Protein AF-A0AAF0SAT8-F1 (afdb_monomer)

Radius of gyration: 15.1 Å; Cα contacts (8 Å, |Δi|>4): 214; chains: 1; bounding box: 36×35×42 Å

Solvent-accessible surface area (backbone atoms only — not comparable to full-atom values): 8072 Å² total; per-residue (Å²): 131,84,84,88,64,89,71,68,90,39,72,68,59,37,51,54,50,30,53,56,30,51,75,71,68,40,62,64,25,33,45,45,47,18,52,48,25,47,75,68,67,39,28,74,62,11,23,57,37,8,50,50,18,34,77,74,68,41,62,28,62,21,24,36,50,22,12,45,19,27,43,73,73,65,41,46,71,60,15,49,56,24,36,52,51,15,52,50,31,18,66,75,68,69,50,65,92,55,52,23,56,41,25,42,43,51,13,53,45,26,48,76,72,68,34,64,67,57,18,48,56,23,31,51,51,13,35,72,60,36,58,79,89,51,28,63,62,37,50,52,28,50,52,25,51,75,71,73,46,82,44,68,91,68,89,128

Sequence (156 aa):
MAETSIGLRSVKDAEECLGKLAGIGSRHALEVRSQILVLQKRYEEAATIAERAMEEVGGPLPAEIAAEAHASIGNLEKARELCDIAANETLRTLDGAWIDRIFCTRARIAFAEKDTAATMDNLEKAWQSAPEGRRPAYRHMIDAVSEGTDPGFQAL

pLDDT: mean 90.53, std 13.77, range [31.06, 98.62]

Structure (mmCIF, N/CA/C/O backbone):
data_AF-A0AAF0SAT8-F1
#
_entry.id   AF-A0AAF0SAT8-F1
#
loop_
_atom_site.group_PDB
_atom_site.id
_atom_site.type_symbol
_atom_site.label_atom_id
_atom_site.label_alt_id
_atom_site.label_comp_id
_atom_site.label_asym_id
_atom_site.label_entity_id
_atom_site.label_seq_id
_atom_site.pdbx_PDB_ins_code
_atom_site.Cartn_x
_atom_site.Cartn_y
_atom_site.Cartn_z
_atom_site.occupancy
_atom_site.B_iso_or_equiv
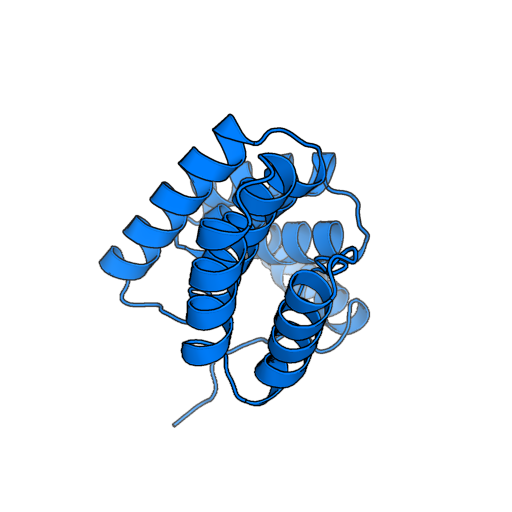_atom_site.auth_seq_id
_atom_site.auth_comp_id
_atom_site.auth_asym_id
_atom_site.auth_atom_id
_atom_site.pdbx_PDB_model_num
ATOM 1 N N . MET A 1 1 ? -13.132 -22.681 8.378 1.00 31.06 1 MET A N 1
ATOM 2 C CA . MET A 1 1 ? -12.552 -21.701 9.320 1.00 31.06 1 MET A CA 1
ATOM 3 C C . MET A 1 1 ? -12.745 -20.332 8.707 1.00 31.06 1 MET A C 1
ATOM 5 O O . MET A 1 1 ? -12.633 -20.230 7.495 1.00 31.06 1 MET A O 1
ATOM 9 N N . ALA A 1 2 ? -13.179 -19.365 9.510 1.00 31.58 2 ALA A N 1
ATOM 10 C CA . ALA A 1 2 ? -13.722 -18.092 9.054 1.00 31.58 2 ALA A CA 1
ATOM 11 C C . ALA A 1 2 ? -12.703 -17.269 8.248 1.00 31.58 2 ALA A C 1
ATOM 13 O O . ALA A 1 2 ? -11.576 -17.071 8.693 1.00 31.58 2 ALA A O 1
ATOM 14 N N . GLU A 1 3 ? -13.128 -16.774 7.085 1.00 36.66 3 GLU A N 1
ATOM 15 C CA . GLU A 1 3 ? -12.466 -15.687 6.365 1.00 36.66 3 GLU A CA 1
ATOM 16 C C . GLU A 1 3 ? -12.637 -14.393 7.174 1.00 36.66 3 GLU A C 1
ATOM 18 O O . GLU A 1 3 ? -13.558 -13.610 6.957 1.00 36.66 3 GLU A O 1
ATOM 23 N N . THR A 1 4 ? -11.761 -14.160 8.149 1.00 37.06 4 THR A N 1
ATOM 24 C CA . THR A 1 4 ? -11.563 -12.838 8.764 1.00 37.06 4 THR A CA 1
ATOM 25 C C . THR A 1 4 ? -10.614 -12.019 7.900 1.00 37.06 4 THR A C 1
ATOM 27 O O . THR A 1 4 ? -9.509 -11.673 8.294 1.00 37.06 4 THR A O 1
ATOM 30 N N . SER A 1 5 ? -11.059 -11.730 6.684 1.00 40.00 5 SER A N 1
ATOM 31 C CA . SER A 1 5 ? -10.491 -10.692 5.838 1.00 40.00 5 SER A CA 1
ATOM 32 C C . SER A 1 5 ? -11.661 -9.803 5.454 1.00 40.00 5 SER A C 1
ATOM 34 O O . SER A 1 5 ? -12.484 -10.167 4.613 1.00 40.00 5 SER A O 1
ATOM 36 N N . ILE A 1 6 ? -11.794 -8.652 6.116 1.00 43.38 6 ILE A N 1
ATOM 37 C CA . ILE A 1 6 ? -12.669 -7.588 5.620 1.00 43.38 6 ILE A CA 1
ATOM 38 C C . ILE A 1 6 ? -11.936 -6.979 4.420 1.00 43.38 6 ILE A C 1
ATOM 40 O O . ILE A 1 6 ? -11.370 -5.895 4.489 1.00 43.38 6 ILE A O 1
ATOM 44 N N . GLY A 1 7 ? -11.897 -7.720 3.312 1.00 44.19 7 GLY A N 1
ATOM 45 C CA . GLY A 1 7 ? -11.626 -7.146 2.006 1.00 44.19 7 GLY A CA 1
ATOM 46 C C . GLY A 1 7 ? -12.820 -6.266 1.667 1.00 44.19 7 GLY A C 1
ATOM 47 O O . GLY A 1 7 ? -13.892 -6.778 1.340 1.00 44.19 7 GLY A O 1
ATOM 48 N N . LEU A 1 8 ? -12.677 -4.954 1.838 1.00 53.16 8 LEU A N 1
ATOM 49 C CA . LEU A 1 8 ? -13.730 -3.984 1.553 1.00 53.16 8 LEU A CA 1
ATOM 50 C C . LEU A 1 8 ? -14.067 -4.043 0.058 1.00 53.16 8 LEU A C 1
ATOM 52 O O . LEU A 1 8 ? -13.277 -3.631 -0.784 1.00 53.16 8 LEU A O 1
ATOM 56 N N . ARG A 1 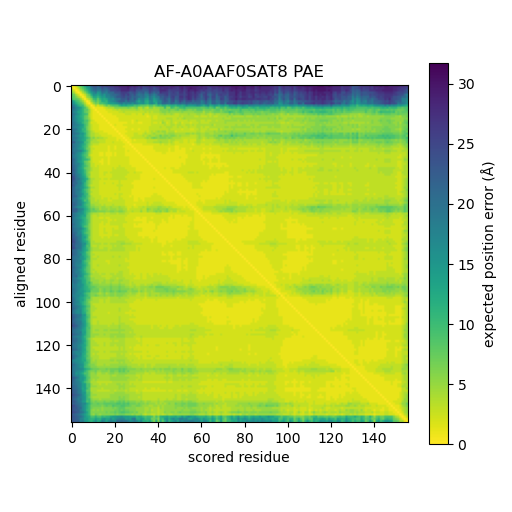9 ? -15.240 -4.597 -0.277 1.00 53.56 9 ARG A N 1
ATOM 57 C CA . ARG A 1 9 ? -15.666 -4.855 -1.667 1.00 53.56 9 ARG A CA 1
ATOM 58 C C . ARG A 1 9 ? -16.131 -3.591 -2.398 1.00 53.56 9 ARG A C 1
ATOM 60 O O . ARG A 1 9 ? -16.293 -3.617 -3.615 1.00 53.56 9 ARG A O 1
ATOM 67 N N . SER A 1 10 ? -16.339 -2.490 -1.674 1.00 68.38 10 SER A N 1
ATOM 68 C CA . SER A 1 10 ? -16.638 -1.170 -2.226 1.00 68.38 10 SER A CA 1
ATOM 69 C C . SER A 1 10 ? -16.323 -0.056 -1.217 1.00 68.38 10 SER A C 1
ATOM 71 O O . SER A 1 10 ? -16.350 -0.277 -0.005 1.00 68.38 10 SER A O 1
ATOM 73 N N . VAL A 1 11 ? -16.086 1.170 -1.706 1.00 74.12 11 VAL A N 1
ATOM 74 C CA . VAL A 1 11 ? -15.936 2.373 -0.854 1.00 74.12 11 VAL A CA 1
ATOM 75 C C . VAL A 1 11 ? -17.167 2.577 0.036 1.00 74.12 11 VAL A C 1
ATOM 77 O O . VAL A 1 11 ? -17.037 2.973 1.188 1.00 74.12 11 VAL A O 1
ATOM 80 N N . LYS A 1 12 ? -18.360 2.234 -0.460 1.00 80.75 12 LYS A N 1
ATOM 81 C CA . LYS A 1 12 ? -19.610 2.343 0.299 1.00 80.75 12 LYS A CA 1
ATOM 82 C C . LYS A 1 12 ? -19.627 1.419 1.522 1.00 80.75 12 LYS A C 1
ATOM 84 O O . LYS A 1 12 ? -20.015 1.849 2.605 1.00 80.75 12 LYS A O 1
ATOM 89 N N . ASP A 1 13 ? -19.179 0.174 1.367 1.00 81.38 13 ASP A N 1
ATOM 90 C CA . ASP A 1 13 ? -19.109 -0.778 2.485 1.00 81.38 13 ASP A CA 1
ATOM 91 C C . ASP A 1 13 ? -18.055 -0.342 3.514 1.00 81.38 13 ASP A C 1
ATOM 93 O O . ASP A 1 13 ? -18.248 -0.486 4.723 1.00 81.38 13 ASP A O 1
ATOM 97 N N . ALA A 1 14 ? -16.955 0.248 3.036 1.00 85.00 14 ALA A N 1
ATOM 98 C CA . ALA A 1 14 ? -15.924 0.840 3.880 1.00 85.00 14 ALA A CA 1
ATOM 99 C C . ALA A 1 14 ? -16.463 2.006 4.710 1.00 85.00 14 ALA A C 1
ATOM 101 O O . ALA A 1 14 ? -16.211 2.079 5.911 1.00 85.00 14 ALA A O 1
ATOM 102 N N . GLU A 1 15 ? -17.242 2.895 4.095 1.00 88.81 15 GLU A N 1
ATOM 103 C CA . GLU A 1 15 ? -17.875 4.024 4.777 1.00 88.81 15 GLU A CA 1
ATOM 104 C C . GLU A 1 15 ? -18.893 3.564 5.829 1.00 88.81 15 GLU A C 1
ATOM 106 O O . GLU A 1 15 ? -18.930 4.117 6.931 1.00 88.81 15 GLU A O 1
ATOM 111 N N . GLU A 1 16 ? -19.674 2.516 5.547 1.00 90.06 16 GLU A N 1
ATOM 112 C CA . GLU A 1 16 ? -20.587 1.936 6.537 1.00 90.06 16 GLU A CA 1
ATOM 113 C C . GLU A 1 16 ? -19.822 1.324 7.722 1.00 90.06 16 GLU A C 1
ATOM 115 O O . GLU A 1 16 ? -20.181 1.545 8.884 1.00 90.06 16 GLU A O 1
ATOM 120 N N . CYS A 1 17 ? -18.744 0.583 7.444 1.00 88.62 17 CYS A N 1
ATOM 121 C CA . CYS A 1 17 ? -17.865 0.023 8.470 1.00 88.62 17 CYS A CA 1
ATOM 122 C C . CYS A 1 17 ? -17.253 1.128 9.343 1.00 88.62 17 CYS A C 1
ATOM 124 O O . CYS A 1 17 ? -17.323 1.065 10.574 1.00 88.62 17 CYS A O 1
ATOM 126 N N . LEU A 1 18 ? -16.734 2.183 8.708 1.00 92.19 18 LEU A N 1
ATOM 127 C CA . LEU A 1 18 ? -16.186 3.353 9.382 1.00 92.19 18 LEU A CA 1
ATOM 128 C C . LEU A 1 18 ? -17.215 3.988 10.324 1.00 92.19 18 LEU A C 1
ATOM 130 O O . LEU A 1 18 ? -16.886 4.275 11.474 1.00 92.19 18 LEU A O 1
ATOM 134 N N . GLY A 1 19 ? -18.460 4.163 9.872 1.00 90.81 19 GLY A N 1
ATOM 135 C CA . GLY A 1 19 ? -19.538 4.720 10.692 1.00 90.81 19 GLY A CA 1
ATOM 136 C C . GLY A 1 19 ? -19.809 3.897 11.955 1.00 90.81 19 GLY A C 1
ATOM 137 O O . GLY A 1 19 ? -19.927 4.456 13.046 1.00 90.81 19 GLY A O 1
ATOM 138 N N . LYS A 1 20 ? -19.839 2.563 11.834 1.00 93.62 20 LYS A N 1
ATOM 139 C CA . LYS A 1 20 ? -20.027 1.653 12.978 1.00 93.62 20 LYS A CA 1
ATOM 140 C C . LYS A 1 20 ? -18.854 1.719 13.957 1.00 93.62 20 LYS A C 1
ATOM 142 O O . LYS A 1 20 ? -19.079 1.830 15.160 1.00 93.62 20 LYS A O 1
A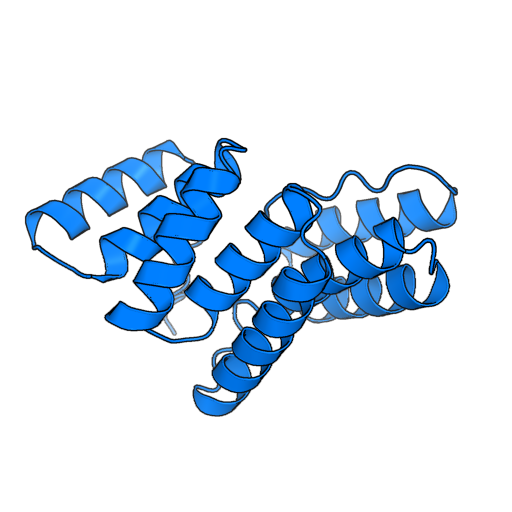TOM 147 N N . LEU A 1 21 ? -17.618 1.687 13.454 1.00 92.31 21 LEU A N 1
ATOM 148 C CA . LEU A 1 21 ? -16.405 1.749 14.278 1.00 92.31 21 LEU A CA 1
ATOM 149 C C . LEU A 1 21 ? -16.273 3.090 15.005 1.00 92.31 21 LEU A C 1
ATOM 151 O O . LEU A 1 21 ? -15.964 3.113 16.197 1.00 92.31 21 LEU A O 1
ATOM 155 N N . ALA A 1 22 ? -16.558 4.195 14.316 1.00 89.69 22 ALA A N 1
ATOM 156 C CA . ALA A 1 22 ? -16.560 5.527 14.908 1.00 89.69 22 ALA A CA 1
ATOM 157 C C . ALA A 1 22 ? -17.651 5.665 15.981 1.00 89.69 22 ALA A C 1
ATOM 159 O O . ALA A 1 22 ? -17.390 6.215 17.049 1.00 89.69 22 ALA A O 1
ATOM 160 N N . GLY A 1 23 ? -18.841 5.102 15.741 1.00 90.69 23 GLY A N 1
ATOM 161 C CA . GLY A 1 23 ? -19.952 5.112 16.696 1.00 90.69 23 GLY A CA 1
ATOM 162 C C . GLY A 1 23 ? -19.643 4.419 18.028 1.00 90.69 23 GLY A C 1
ATOM 163 O O . GLY A 1 23 ? -20.222 4.786 19.047 1.00 90.69 23 GLY A O 1
ATOM 164 N N . ILE A 1 24 ? -18.706 3.465 18.040 1.00 92.81 24 ILE A N 1
ATOM 165 C CA . ILE A 1 24 ? -18.231 2.788 19.260 1.00 92.81 24 ILE A CA 1
ATOM 166 C C . ILE A 1 24 ? -16.869 3.305 19.756 1.00 92.81 24 ILE A C 1
ATOM 168 O O . ILE A 1 24 ? -16.311 2.742 20.694 1.00 92.81 24 ILE A O 1
ATOM 172 N N . GLY A 1 25 ? -16.308 4.346 19.129 1.00 89.19 25 GLY A N 1
ATOM 173 C CA . GLY A 1 25 ? -15.006 4.911 19.497 1.00 89.19 25 GLY A CA 1
ATOM 174 C C . GLY A 1 25 ? -13.810 3.986 19.234 1.00 89.19 25 GLY A C 1
ATOM 175 O O . GLY A 1 25 ? -12.788 4.102 19.909 1.00 89.19 25 GLY A O 1
ATOM 176 N N . SER A 1 26 ? -13.922 3.048 18.288 1.00 92.06 26 SER A N 1
ATOM 177 C CA . SER A 1 26 ? -12.830 2.124 17.964 1.00 92.06 26 SER A CA 1
ATOM 178 C C . SER A 1 26 ? -11.701 2.832 17.219 1.00 92.06 26 SER A C 1
ATOM 180 O O . SER A 1 26 ? -11.933 3.492 16.207 1.00 92.06 26 SER A O 1
ATOM 182 N N . ARG A 1 27 ? -10.457 2.612 17.657 1.00 90.62 27 ARG A N 1
ATOM 183 C CA . ARG A 1 27 ? -9.255 3.143 16.989 1.00 90.62 27 ARG A CA 1
ATOM 184 C C . ARG A 1 27 ? -9.043 2.565 15.584 1.00 90.62 27 ARG A C 1
ATOM 186 O O . ARG A 1 27 ? -8.502 3.254 14.727 1.00 90.62 27 ARG A O 1
ATOM 193 N N . HIS A 1 28 ? -9.585 1.376 15.300 1.00 89.81 28 HIS A N 1
ATOM 194 C CA . HIS A 1 28 ? -9.578 0.774 13.957 1.00 89.81 28 HIS A CA 1
ATOM 195 C C . HIS A 1 28 ? -10.378 1.598 12.929 1.00 89.81 28 HIS A C 1
ATOM 197 O O . HIS A 1 28 ? -10.239 1.400 11.725 1.00 89.81 28 HIS A O 1
ATOM 203 N N . ALA A 1 29 ? -11.191 2.569 13.372 1.00 92.88 29 ALA A N 1
ATOM 204 C CA . ALA A 1 29 ? -11.797 3.552 12.476 1.00 92.88 29 ALA A CA 1
ATOM 205 C C . ALA A 1 29 ? -10.737 4.330 11.672 1.00 92.88 29 ALA A C 1
ATOM 207 O O . ALA A 1 29 ? -10.995 4.697 10.528 1.00 92.88 29 ALA A O 1
ATOM 208 N N . LEU A 1 30 ? -9.544 4.559 12.238 1.00 93.50 30 LEU A N 1
ATOM 209 C CA . LEU A 1 30 ? -8.453 5.241 11.540 1.00 93.50 30 LEU A CA 1
ATOM 210 C C . LEU A 1 30 ? -7.926 4.410 10.363 1.00 93.50 30 LEU A C 1
ATOM 212 O O . LEU A 1 30 ? -7.700 4.968 9.294 1.00 93.50 30 LEU A O 1
ATOM 216 N N . GLU A 1 31 ? -7.817 3.089 10.519 1.00 92.31 31 GLU A N 1
ATOM 217 C CA . GLU A 1 31 ? -7.373 2.183 9.450 1.00 92.31 31 GLU A CA 1
ATOM 218 C C . GLU A 1 31 ? -8.362 2.172 8.284 1.00 92.31 31 GLU A C 1
ATOM 220 O O . GLU A 1 31 ? -7.993 2.372 7.129 1.00 92.31 31 GLU A O 1
ATOM 225 N N . VAL A 1 32 ? -9.654 2.009 8.585 1.00 92.75 32 VAL A N 1
ATOM 226 C CA . VAL A 1 32 ? -10.697 2.023 7.550 1.00 92.75 32 VAL A CA 1
ATOM 227 C C . VAL A 1 32 ? -10.751 3.393 6.871 1.00 92.75 32 VAL A C 1
ATOM 229 O O . VAL A 1 32 ? -10.929 3.489 5.656 1.00 92.75 32 VAL A O 1
ATOM 232 N N . ARG A 1 33 ? -10.547 4.477 7.630 1.00 95.25 33 ARG A N 1
ATOM 233 C CA . ARG A 1 33 ? -10.510 5.830 7.074 1.00 95.25 33 ARG A CA 1
ATOM 234 C C . ARG A 1 33 ? -9.335 6.027 6.120 1.00 95.25 33 ARG A C 1
ATOM 236 O O . ARG A 1 33 ? -9.553 6.595 5.050 1.00 95.25 33 ARG A O 1
ATOM 243 N N . SER A 1 34 ? -8.126 5.596 6.472 1.00 94.12 34 SER A N 1
ATOM 244 C CA . SER A 1 34 ? -6.962 5.749 5.592 1.00 94.12 34 SER A CA 1
ATOM 245 C C . SER A 1 34 ? -7.096 4.905 4.321 1.00 94.12 34 SER A C 1
ATOM 247 O O . SER A 1 34 ? -6.806 5.415 3.240 1.00 94.12 34 SER A O 1
ATOM 249 N N . GLN A 1 35 ? -7.657 3.693 4.401 1.00 91.88 35 GLN A N 1
ATOM 250 C CA . GLN A 1 35 ? -7.984 2.884 3.216 1.00 91.88 35 GLN A CA 1
ATOM 251 C C . GLN A 1 35 ? -8.958 3.597 2.271 1.00 91.88 35 GLN A C 1
ATOM 253 O O . GLN A 1 35 ? -8.714 3.665 1.067 1.00 91.88 35 GLN A O 1
ATOM 258 N N . ILE A 1 36 ? -10.043 4.177 2.801 1.00 92.31 36 ILE A N 1
ATOM 259 C CA . ILE A 1 36 ? -10.997 4.957 1.994 1.00 92.31 36 ILE A CA 1
ATOM 260 C C . ILE A 1 36 ? -10.288 6.119 1.294 1.00 92.31 36 ILE A C 1
ATOM 262 O O . ILE A 1 36 ? -10.532 6.367 0.115 1.00 92.31 36 ILE A O 1
ATOM 266 N N . LEU A 1 37 ? -9.405 6.828 2.001 1.00 93.81 37 LEU A N 1
ATOM 267 C CA . LEU A 1 37 ? -8.672 7.960 1.435 1.00 93.81 37 LEU A CA 1
ATOM 268 C C . LEU A 1 37 ? -7.730 7.521 0.304 1.00 93.81 37 LEU A C 1
ATOM 270 O O . LEU A 1 37 ? -7.694 8.193 -0.726 1.00 93.81 37 LEU A O 1
ATOM 274 N N . VAL A 1 38 ? -7.045 6.381 0.443 1.00 91.88 38 VAL A N 1
ATOM 275 C CA . VAL A 1 38 ? -6.248 5.781 -0.642 1.00 91.88 38 VAL A CA 1
ATOM 276 C C . VAL A 1 38 ? -7.127 5.440 -1.850 1.00 91.88 38 VAL A C 1
ATOM 278 O O . VAL A 1 38 ? -6.807 5.848 -2.966 1.00 91.88 38 VAL A O 1
ATOM 281 N N . LEU A 1 39 ? -8.278 4.787 -1.646 1.00 88.75 39 LEU A N 1
ATOM 282 C CA . LEU A 1 39 ? -9.225 4.470 -2.728 1.00 88.75 39 LEU A CA 1
ATOM 283 C C . LEU A 1 39 ? -9.767 5.731 -3.425 1.00 88.75 39 LEU A C 1
ATOM 285 O O . LEU A 1 39 ? -10.049 5.719 -4.623 1.00 88.75 39 LEU A O 1
ATOM 289 N N . GLN A 1 40 ? -9.879 6.838 -2.689 1.00 90.56 40 GLN A N 1
ATOM 290 C CA . GLN A 1 40 ? -10.261 8.156 -3.203 1.00 90.56 40 GLN A CA 1
ATOM 291 C C . GLN A 1 40 ? -9.083 8.950 -3.795 1.00 90.56 40 GLN A C 1
ATOM 293 O O . GLN A 1 40 ? -9.280 10.084 -4.231 1.00 90.56 40 GLN A O 1
ATOM 298 N N . LYS A 1 41 ? -7.867 8.384 -3.819 1.00 91.44 41 LYS A N 1
ATOM 299 C CA . LYS A 1 41 ? -6.621 9.035 -4.263 1.00 91.44 41 LYS A CA 1
ATOM 300 C C . LYS A 1 41 ? -6.252 10.297 -3.468 1.00 91.44 41 LYS A C 1
ATOM 302 O O . LYS A 1 41 ? -5.542 11.170 -3.962 1.00 91.44 41 LYS A O 1
ATOM 307 N N . ARG A 1 42 ? -6.722 10.405 -2.224 1.00 95.62 42 ARG A N 1
ATOM 308 C CA . ARG A 1 42 ? -6.424 11.502 -1.287 1.00 95.62 42 ARG A CA 1
ATOM 309 C C . ARG A 1 42 ? -5.200 11.148 -0.448 1.00 95.62 42 ARG A C 1
ATOM 311 O O . ARG A 1 42 ? -5.294 10.962 0.763 1.00 95.62 42 ARG A O 1
ATOM 318 N N . TYR A 1 43 ? -4.060 10.993 -1.114 1.00 95.50 43 TYR A N 1
ATOM 319 C CA . TYR A 1 43 ? -2.884 10.345 -0.532 1.00 95.50 43 TYR A CA 1
ATOM 320 C C . TYR A 1 43 ? -2.228 11.128 0.615 1.00 95.50 43 TYR A C 1
ATOM 322 O O . TYR A 1 43 ? -1.812 10.512 1.586 1.00 95.50 43 TYR A O 1
ATOM 330 N N . GLU A 1 44 ? -2.187 12.461 0.575 1.00 97.19 44 GLU A N 1
ATOM 331 C CA . GLU A 1 44 ? -1.619 13.262 1.678 1.00 97.19 44 GLU A CA 1
ATOM 332 C C . GLU A 1 44 ? -2.405 13.076 2.988 1.00 97.19 44 GLU A C 1
ATOM 334 O O . GLU A 1 44 ? -1.841 12.857 4.065 1.00 97.19 44 GLU A O 1
ATOM 339 N N . GLU A 1 45 ? -3.737 13.095 2.889 1.00 97.88 45 GLU A N 1
ATOM 340 C CA . GLU A 1 45 ? -4.616 12.818 4.023 1.00 97.88 45 GLU A CA 1
ATOM 341 C C . GLU A 1 45 ? -4.519 11.353 4.453 1.00 97.88 45 GLU A C 1
ATOM 343 O O . GLU A 1 45 ? -4.497 11.066 5.649 1.00 97.88 45 GLU A O 1
ATOM 348 N N . ALA A 1 46 ? -4.442 10.425 3.493 1.00 96.88 46 ALA A N 1
ATOM 349 C CA . ALA A 1 46 ? -4.279 9.007 3.782 1.00 96.88 46 ALA A CA 1
ATOM 350 C C . ALA A 1 46 ? -2.997 8.740 4.578 1.00 96.88 46 ALA A C 1
ATOM 352 O O . ALA A 1 46 ? -3.068 8.037 5.581 1.00 96.88 46 ALA A O 1
ATOM 353 N N . ALA A 1 47 ? -1.870 9.341 4.183 1.00 97.31 47 ALA A N 1
ATOM 354 C CA . ALA A 1 47 ? -0.589 9.212 4.872 1.00 97.31 47 ALA A CA 1
ATOM 355 C C . ALA A 1 47 ? -0.693 9.695 6.324 1.00 97.31 47 ALA A C 1
ATOM 357 O O . ALA A 1 47 ? -0.354 8.958 7.245 1.00 97.31 47 ALA A O 1
ATOM 358 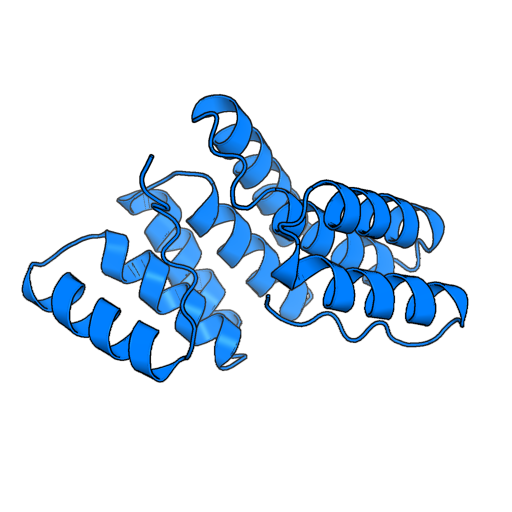N N . THR A 1 48 ? -1.267 10.884 6.536 1.00 97.81 48 THR A N 1
ATOM 359 C CA . THR A 1 48 ? -1.435 11.462 7.880 1.00 97.81 48 THR A CA 1
ATOM 360 C C . THR A 1 48 ? -2.299 10.573 8.781 1.00 97.81 48 THR A C 1
ATOM 362 O O . THR A 1 48 ? -1.964 10.319 9.938 1.00 97.81 48 THR A O 1
ATOM 365 N N . ILE A 1 49 ? -3.433 10.083 8.267 1.00 97.88 49 ILE A N 1
ATOM 366 C CA . ILE A 1 49 ? -4.340 9.227 9.044 1.00 97.88 49 ILE A CA 1
ATOM 367 C C . ILE A 1 49 ? -3.731 7.840 9.284 1.00 97.88 49 ILE A C 1
ATOM 369 O O . ILE A 1 49 ? -3.914 7.285 10.367 1.00 97.88 49 ILE A O 1
ATOM 373 N N . ALA A 1 50 ? -3.003 7.288 8.312 1.00 97.06 50 ALA A N 1
ATOM 374 C CA . ALA A 1 50 ? -2.346 5.993 8.437 1.00 97.06 50 ALA A CA 1
ATOM 375 C C . ALA A 1 50 ? -1.201 6.021 9.459 1.00 97.06 50 ALA A C 1
ATOM 377 O O . ALA A 1 50 ? -1.137 5.133 10.300 1.00 97.06 50 ALA A O 1
ATOM 378 N N . GLU A 1 51 ? -0.365 7.062 9.469 1.00 97.19 51 GLU A N 1
ATOM 379 C CA . GLU A 1 51 ? 0.682 7.234 10.488 1.00 97.19 51 GLU A CA 1
ATOM 380 C C . GLU A 1 51 ? 0.086 7.339 11.895 1.00 97.19 51 GLU A C 1
ATOM 382 O O . GLU A 1 51 ? 0.521 6.651 12.817 1.00 97.19 51 GLU A O 1
ATOM 387 N N . ARG A 1 52 ? -1.002 8.099 12.052 1.00 96.94 52 ARG A N 1
ATOM 388 C CA . ARG A 1 52 ? -1.734 8.141 13.321 1.00 96.94 52 ARG A CA 1
ATOM 389 C C . ARG A 1 52 ? -2.302 6.768 13.709 1.00 96.94 52 ARG A C 1
ATOM 391 O O . ARG A 1 52 ? -2.280 6.399 14.881 1.00 96.94 52 ARG A O 1
ATOM 398 N N . ALA A 1 53 ? -2.803 5.994 12.746 1.00 95.69 53 ALA A N 1
ATOM 399 C CA . ALA A 1 53 ? -3.263 4.629 12.994 1.00 95.69 53 ALA A CA 1
ATOM 400 C C . ALA A 1 53 ? -2.111 3.700 13.422 1.00 95.69 53 ALA A C 1
ATOM 402 O O . ALA A 1 53 ? -2.318 2.848 14.284 1.00 95.69 53 ALA A O 1
ATOM 403 N N . MET A 1 54 ? -0.895 3.889 12.899 1.00 95.00 54 MET A N 1
ATOM 404 C CA . MET A 1 54 ? 0.287 3.144 13.351 1.00 95.00 54 MET A CA 1
ATOM 405 C C . MET A 1 54 ? 0.580 3.395 14.834 1.00 95.00 54 MET A C 1
ATOM 407 O O . MET A 1 54 ? 0.890 2.454 15.559 1.00 95.00 54 MET A O 1
ATOM 411 N N . GLU A 1 55 ? 0.458 4.639 15.297 1.00 94.62 55 GLU A N 1
ATOM 412 C CA . GLU A 1 55 ? 0.682 4.999 16.704 1.00 94.62 55 GLU A CA 1
ATOM 413 C C . GLU A 1 55 ? -0.429 4.479 17.630 1.00 94.62 55 GLU A C 1
ATOM 415 O O . GLU A 1 55 ? -0.168 4.049 18.755 1.00 94.62 55 GLU A O 1
ATOM 420 N N . GLU A 1 56 ? -1.683 4.530 17.173 1.00 93.75 56 GLU A N 1
ATOM 421 C CA . GLU A 1 56 ? -2.853 4.245 18.008 1.00 93.75 56 GLU A CA 1
ATOM 422 C C . GLU A 1 56 ? -3.299 2.774 18.012 1.00 93.75 56 GLU A C 1
ATOM 424 O O . GLU A 1 56 ? -3.882 2.317 19.009 1.00 93.75 56 GLU A O 1
ATOM 429 N N . VAL A 1 57 ? -3.069 2.065 16.903 1.00 90.06 57 VAL A N 1
ATOM 430 C CA . VAL A 1 57 ? -3.494 0.676 16.652 1.00 90.06 57 VAL A CA 1
ATOM 431 C C . VAL A 1 57 ? -2.286 -0.244 16.471 1.00 90.06 57 VAL A C 1
ATOM 433 O O . VAL A 1 57 ? -2.218 -1.296 17.108 1.00 90.06 57 VAL A O 1
ATOM 436 N N . GLY A 1 58 ? -1.311 0.178 15.662 1.00 88.06 58 GLY A N 1
ATOM 437 C CA . GLY A 1 58 ? -0.145 -0.625 15.288 1.00 88.06 58 GLY A CA 1
ATOM 438 C C . GLY A 1 58 ? -0.462 -1.708 14.252 1.00 88.06 58 GLY A C 1
ATOM 439 O O . GLY A 1 58 ? -1.514 -1.699 13.621 1.00 88.06 58 GLY A O 1
ATOM 440 N N . GLY A 1 59 ? 0.459 -2.656 14.069 1.00 89.00 59 GLY A N 1
ATOM 441 C CA . GLY A 1 59 ? 0.300 -3.747 13.107 1.00 89.00 59 GLY A CA 1
ATOM 442 C C . GLY A 1 59 ? 0.737 -3.396 11.678 1.00 89.00 59 GLY A C 1
ATOM 443 O O . GLY A 1 59 ? 1.155 -2.270 11.395 1.00 89.00 59 GLY A O 1
ATOM 444 N N . PRO A 1 60 ? 0.679 -4.379 10.761 1.00 92.81 60 PRO A N 1
ATOM 445 C CA . PRO A 1 60 ? 1.239 -4.233 9.417 1.00 92.81 60 PRO A CA 1
ATOM 446 C C . PRO A 1 60 ? 0.416 -3.316 8.508 1.00 92.81 60 PRO A C 1
ATOM 448 O O . PRO A 1 60 ? 0.984 -2.617 7.671 1.00 92.81 60 PRO A O 1
ATOM 451 N N . LEU A 1 61 ? -0.909 -3.296 8.670 1.00 92.62 61 LEU A N 1
ATOM 452 C CA . LEU A 1 61 ? -1.812 -2.607 7.751 1.00 92.62 61 LEU A CA 1
ATOM 453 C C . LEU A 1 61 ? -1.646 -1.075 7.762 1.00 92.62 61 LEU A C 1
ATOM 455 O O . LEU A 1 61 ? -1.470 -0.506 6.685 1.00 92.62 61 LEU A O 1
ATOM 459 N N . PRO A 1 62 ? -1.657 -0.376 8.914 1.00 95.12 62 PRO A N 1
ATOM 460 C CA . PRO A 1 62 ? -1.423 1.068 8.930 1.00 95.12 62 PRO A CA 1
ATOM 461 C C . PRO A 1 62 ? -0.096 1.476 8.281 1.00 95.12 62 PRO A C 1
ATOM 463 O O . PRO A 1 62 ? -0.051 2.453 7.534 1.00 95.12 62 PRO A O 1
ATOM 466 N N . ALA A 1 63 ? 0.965 0.701 8.523 1.00 96.56 63 ALA A N 1
ATOM 467 C CA . ALA A 1 63 ? 2.283 0.950 7.951 1.00 96.56 63 ALA A CA 1
ATOM 468 C C . ALA A 1 63 ? 2.299 0.752 6.430 1.00 96.56 63 ALA A C 1
ATOM 470 O O . ALA A 1 63 ? 2.882 1.562 5.712 1.00 96.56 63 ALA A O 1
ATOM 471 N N . GLU A 1 64 ? 1.622 -0.282 5.928 1.00 96.38 64 GLU A N 1
ATOM 472 C CA . GLU A 1 64 ? 1.488 -0.525 4.491 1.00 96.38 64 GLU A CA 1
ATOM 473 C C . GLU A 1 64 ? 0.698 0.594 3.795 1.00 96.38 64 GLU A C 1
ATOM 475 O O . GLU A 1 64 ? 1.175 1.132 2.797 1.00 96.38 64 GLU A O 1
ATOM 480 N N . ILE A 1 65 ? -0.433 1.031 4.361 1.00 96.06 65 ILE A N 1
ATOM 481 C CA . ILE A 1 65 ? -1.228 2.137 3.802 1.00 96.06 65 ILE A CA 1
ATOM 482 C C . ILE A 1 65 ? -0.415 3.436 3.780 1.00 96.06 65 ILE A C 1
ATOM 484 O O . ILE A 1 65 ? -0.449 4.176 2.794 1.00 96.06 65 ILE A O 1
ATOM 488 N N . ALA A 1 66 ? 0.322 3.725 4.857 1.00 97.19 66 ALA A N 1
ATOM 489 C CA . ALA A 1 66 ? 1.192 4.892 4.916 1.00 97.19 66 ALA A CA 1
ATOM 490 C C . ALA A 1 66 ? 2.290 4.808 3.842 1.00 97.19 66 ALA A C 1
ATOM 492 O O . ALA A 1 66 ? 2.538 5.790 3.140 1.00 97.19 66 ALA A O 1
ATOM 493 N N . ALA A 1 67 ? 2.909 3.635 3.664 1.00 97.56 67 ALA A N 1
ATOM 494 C CA . ALA A 1 67 ? 3.913 3.411 2.629 1.00 97.56 67 ALA A CA 1
ATOM 495 C C . ALA A 1 67 ? 3.341 3.653 1.224 1.00 97.56 67 ALA A C 1
ATOM 497 O O . ALA A 1 67 ? 3.947 4.367 0.423 1.00 97.56 67 ALA A O 1
ATOM 498 N N . GLU A 1 68 ? 2.159 3.102 0.936 1.00 96.38 68 GLU A N 1
ATOM 499 C CA . GLU A 1 68 ? 1.479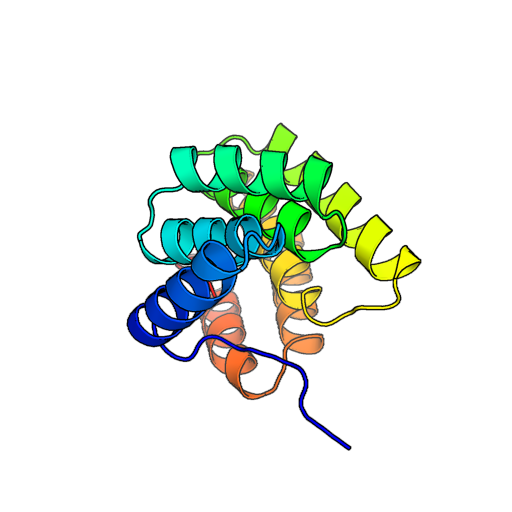 3.271 -0.346 1.00 96.38 68 GLU A CA 1
ATOM 500 C C . GLU A 1 68 ? 1.170 4.749 -0.626 1.00 96.38 68 GLU A C 1
ATOM 502 O O . GLU A 1 68 ? 1.420 5.249 -1.731 1.00 96.38 68 GLU A O 1
ATOM 507 N N . ALA A 1 69 ? 0.648 5.457 0.376 1.00 97.31 69 ALA A N 1
ATOM 508 C CA . ALA A 1 69 ? 0.301 6.865 0.275 1.00 97.31 69 ALA A CA 1
ATOM 509 C C . ALA A 1 69 ? 1.541 7.736 0.013 1.00 97.31 69 ALA A C 1
ATOM 511 O O . ALA A 1 69 ? 1.535 8.531 -0.928 1.00 97.31 69 ALA A O 1
ATOM 512 N N . HIS A 1 70 ? 2.628 7.530 0.767 1.00 98.12 70 HIS A N 1
ATOM 513 C CA . HIS A 1 70 ? 3.897 8.242 0.563 1.00 98.12 70 HIS A CA 1
ATOM 514 C C . HIS A 1 70 ? 4.519 7.950 -0.803 1.00 98.12 70 HIS A C 1
ATOM 516 O O . HIS A 1 70 ? 4.961 8.875 -1.484 1.00 98.12 70 HIS A O 1
ATOM 522 N N . ALA A 1 71 ? 4.488 6.695 -1.257 1.00 97.06 71 ALA A N 1
ATOM 523 C CA . ALA A 1 71 ? 4.962 6.343 -2.593 1.00 97.06 71 ALA A CA 1
ATOM 524 C C . ALA A 1 71 ? 4.135 7.042 -3.685 1.00 97.06 71 ALA A C 1
ATOM 526 O O . ALA A 1 71 ? 4.687 7.491 -4.687 1.00 97.06 71 ALA A O 1
ATOM 527 N N . SER A 1 72 ? 2.821 7.176 -3.480 1.00 95.19 72 SER A N 1
ATOM 528 C CA . SER A 1 72 ? 1.902 7.811 -4.438 1.00 95.19 72 SER A CA 1
ATOM 529 C C . SER A 1 72 ? 2.107 9.321 -4.575 1.00 95.19 72 SER A C 1
ATOM 531 O O . SER A 1 72 ? 1.813 9.875 -5.632 1.00 95.19 72 SER A O 1
ATOM 533 N N . ILE A 1 73 ? 2.622 9.987 -3.537 1.00 95.62 73 ILE A N 1
ATOM 534 C CA . ILE A 1 73 ? 2.976 11.419 -3.566 1.00 95.62 73 ILE A CA 1
ATOM 535 C C . ILE A 1 73 ? 4.466 11.663 -3.855 1.00 95.62 73 ILE A C 1
ATOM 537 O O . ILE A 1 73 ? 4.922 12.802 -3.817 1.00 95.62 73 ILE A O 1
ATOM 541 N N . GLY A 1 74 ? 5.236 10.609 -4.147 1.00 95.62 74 GLY A N 1
ATOM 542 C CA . GLY A 1 74 ? 6.654 10.704 -4.504 1.00 95.62 74 GLY A CA 1
ATOM 543 C C . GLY A 1 74 ? 7.623 10.816 -3.322 1.00 95.62 74 GLY A C 1
ATOM 544 O O . GLY A 1 74 ? 8.815 11.032 -3.537 1.00 95.62 74 GLY A O 1
ATOM 545 N N . ASN A 1 75 ? 7.166 10.625 -2.083 1.00 97.56 75 ASN A N 1
ATOM 546 C CA . ASN A 1 75 ? 8.036 10.561 -0.908 1.00 97.56 75 ASN A CA 1
ATOM 547 C C . ASN A 1 75 ? 8.646 9.153 -0.758 1.00 97.56 75 ASN A C 1
ATOM 549 O O . ASN A 1 75 ? 8.285 8.376 0.129 1.00 97.56 75 ASN A O 1
ATOM 553 N N . LEU A 1 76 ? 9.542 8.801 -1.685 1.00 97.62 76 LEU A N 1
ATOM 554 C CA . LEU A 1 76 ? 10.060 7.435 -1.839 1.00 97.62 76 LEU A CA 1
ATOM 555 C C . LEU A 1 76 ? 10.898 6.962 -0.644 1.00 97.62 76 LEU A C 1
ATOM 557 O O . LEU A 1 76 ? 10.818 5.795 -0.266 1.00 97.62 76 LEU A O 1
ATOM 561 N N . GLU A 1 77 ? 11.677 7.860 -0.035 1.00 97.94 77 GLU A N 1
ATOM 562 C CA . GLU A 1 77 ? 12.488 7.545 1.148 1.00 97.94 77 GLU A CA 1
ATOM 563 C C . GLU A 1 77 ? 11.593 7.119 2.314 1.00 97.94 77 GLU A C 1
ATOM 565 O O . GLU A 1 77 ? 11.786 6.045 2.889 1.00 97.94 77 GLU A O 1
ATOM 570 N N . LYS A 1 78 ? 10.545 7.905 2.594 1.00 98.19 78 LYS A N 1
ATOM 571 C CA . LYS A 1 78 ? 9.605 7.579 3.665 1.00 98.19 78 LYS A CA 1
ATOM 572 C C . LYS A 1 78 ? 8.806 6.317 3.364 1.00 98.19 78 LYS A C 1
ATOM 574 O O . LYS A 1 78 ? 8.610 5.485 4.247 1.00 98.19 78 LYS A O 1
ATOM 579 N N . ALA A 1 79 ? 8.383 6.141 2.113 1.00 98.06 79 ALA A N 1
ATOM 580 C CA . ALA A 1 79 ? 7.678 4.939 1.688 1.00 98.06 79 ALA A CA 1
ATOM 581 C C . ALA A 1 79 ? 8.513 3.665 1.904 1.00 98.06 79 ALA A C 1
ATOM 583 O O . ALA A 1 79 ? 7.969 2.638 2.311 1.00 98.06 79 ALA A O 1
ATOM 584 N N . ARG A 1 80 ? 9.834 3.730 1.684 1.00 98.25 80 ARG A N 1
ATOM 585 C CA . ARG A 1 80 ? 10.753 2.609 1.924 1.00 98.25 80 ARG A CA 1
ATOM 586 C C . ARG A 1 80 ? 10.850 2.260 3.408 1.00 98.25 80 ARG A C 1
ATOM 588 O O . ARG A 1 80 ? 10.657 1.097 3.752 1.00 98.25 80 ARG A O 1
ATOM 595 N N . GLU A 1 81 ? 11.063 3.257 4.269 1.00 98.31 81 GLU A N 1
ATOM 596 C CA . GLU A 1 81 ? 11.039 3.078 5.732 1.00 98.31 81 GLU A CA 1
ATOM 597 C C . GLU A 1 81 ? 9.752 2.381 6.189 1.00 98.31 81 GLU A C 1
ATOM 599 O O . GLU A 1 81 ? 9.780 1.422 6.960 1.00 98.31 81 GLU A O 1
ATOM 604 N N . LEU A 1 82 ? 8.611 2.849 5.684 1.00 98.31 82 LEU A N 1
ATOM 605 C CA . LEU A 1 82 ? 7.302 2.328 6.062 1.00 98.31 82 LEU A CA 1
ATOM 606 C C . LEU A 1 82 ? 7.062 0.909 5.533 1.00 98.31 82 LEU A C 1
ATOM 608 O O . LEU A 1 82 ? 6.469 0.100 6.243 1.00 98.31 82 LEU A O 1
ATOM 612 N N . CYS A 1 83 ? 7.578 0.560 4.347 1.00 97.94 83 CYS A N 1
ATOM 613 C CA . CYS A 1 83 ? 7.566 -0.825 3.863 1.00 97.94 83 CYS A CA 1
ATOM 614 C C . CYS A 1 83 ? 8.352 -1.759 4.791 1.00 97.94 83 CYS A C 1
ATOM 616 O O . CYS A 1 83 ? 7.920 -2.885 5.039 1.00 97.94 83 CYS A O 1
ATOM 618 N N . ASP A 1 84 ? 9.497 -1.309 5.306 1.00 97.94 84 ASP A N 1
ATOM 619 C CA . ASP A 1 84 ? 10.315 -2.104 6.222 1.00 97.94 84 ASP A CA 1
ATOM 620 C C . ASP A 1 84 ? 9.628 -2.268 7.582 1.00 97.94 84 ASP A C 1
ATOM 622 O O . ASP A 1 84 ? 9.612 -3.369 8.138 1.00 97.94 84 ASP A O 1
ATOM 626 N N . ILE A 1 85 ? 8.973 -1.215 8.083 1.00 97.38 85 ILE A N 1
ATOM 627 C CA . ILE A 1 85 ? 8.126 -1.292 9.280 1.00 97.38 85 ILE A CA 1
ATOM 628 C C . ILE A 1 85 ? 6.976 -2.282 9.059 1.00 97.38 85 ILE A C 1
ATOM 630 O O . ILE A 1 85 ? 6.791 -3.184 9.874 1.00 97.38 85 ILE A O 1
ATOM 634 N N . ALA A 1 86 ? 6.244 -2.177 7.947 1.00 96.69 86 ALA A N 1
ATOM 635 C CA . ALA A 1 86 ? 5.130 -3.069 7.629 1.00 96.69 86 ALA A CA 1
ATOM 636 C C . ALA A 1 86 ? 5.575 -4.538 7.524 1.00 96.69 86 ALA A C 1
ATOM 638 O O . ALA A 1 86 ? 4.897 -5.437 8.027 1.00 96.69 86 ALA A O 1
ATOM 639 N N . ALA A 1 87 ? 6.740 -4.796 6.919 1.00 96.62 87 ALA A N 1
ATOM 640 C CA . ALA A 1 87 ? 7.313 -6.135 6.817 1.00 96.62 87 ALA A CA 1
ATOM 641 C C . ALA A 1 87 ? 7.724 -6.692 8.191 1.00 96.62 87 ALA A C 1
ATOM 643 O O . ALA A 1 87 ? 7.436 -7.848 8.503 1.00 96.62 87 ALA A O 1
ATOM 644 N N . ASN A 1 88 ? 8.345 -5.870 9.040 1.00 96.44 88 ASN A N 1
ATOM 645 C CA . ASN A 1 88 ? 8.707 -6.266 10.401 1.00 96.44 88 ASN A CA 1
ATOM 646 C C . ASN A 1 88 ? 7.466 -6.557 11.254 1.00 96.44 88 ASN A C 1
ATOM 648 O O . ASN A 1 88 ? 7.430 -7.560 11.965 1.00 96.44 88 ASN A O 1
ATOM 652 N N . GLU A 1 89 ? 6.424 -5.734 11.144 1.00 95.00 89 GLU A N 1
ATOM 653 C CA . GLU A 1 89 ? 5.143 -5.943 11.822 1.00 95.00 89 GLU A CA 1
ATOM 654 C C . GLU A 1 89 ? 4.429 -7.206 11.325 1.00 95.00 89 GLU A C 1
ATOM 656 O O . GLU A 1 89 ? 3.905 -7.971 12.137 1.00 95.00 89 GLU A O 1
ATOM 661 N N . THR A 1 90 ? 4.480 -7.482 10.019 1.00 94.50 90 THR A N 1
ATOM 662 C CA . THR A 1 90 ? 3.973 -8.724 9.408 1.00 94.50 90 THR A CA 1
ATOM 663 C C . THR A 1 90 ? 4.647 -9.947 10.031 1.00 94.50 90 THR A C 1
ATOM 665 O O . THR A 1 90 ? 3.974 -10.887 10.448 1.00 94.50 90 THR A O 1
ATOM 668 N N . LEU A 1 91 ? 5.977 -9.927 10.172 1.00 94.25 91 LEU A N 1
ATOM 669 C CA . LEU A 1 91 ? 6.727 -11.015 10.808 1.00 94.25 91 LEU A CA 1
ATOM 670 C C . LEU A 1 91 ? 6.434 -11.128 12.309 1.00 94.25 91 LEU A C 1
ATOM 672 O O . LEU A 1 91 ? 6.286 -12.233 12.827 1.00 94.25 91 LEU A O 1
ATOM 676 N N . ARG A 1 92 ? 6.329 -9.994 13.011 1.00 94.25 92 ARG A N 1
ATOM 677 C CA . ARG A 1 92 ? 6.056 -9.940 14.454 1.00 94.25 92 ARG A CA 1
ATOM 678 C C . ARG A 1 92 ? 4.676 -10.493 14.805 1.00 94.25 92 ARG A C 1
ATOM 680 O O . ARG A 1 92 ? 4.519 -11.133 15.841 1.00 94.25 92 ARG A O 1
ATOM 687 N N . THR A 1 93 ? 3.683 -10.211 13.967 1.00 90.62 93 THR A N 1
ATOM 688 C CA . THR A 1 93 ? 2.278 -10.601 14.176 1.00 90.62 93 THR A CA 1
ATOM 689 C C . THR A 1 93 ? 1.900 -11.901 13.472 1.00 90.62 93 THR A C 1
ATOM 691 O O . THR A 1 93 ? 0.850 -12.463 13.775 1.00 90.62 93 THR A O 1
ATOM 694 N N . LEU A 1 94 ? 2.758 -12.394 12.570 1.00 90.12 94 LEU A N 1
ATOM 695 C CA . LEU A 1 94 ? 2.480 -13.501 11.652 1.00 90.12 94 LEU A CA 1
ATOM 696 C C . LEU A 1 94 ? 1.239 -13.252 10.770 1.00 90.12 94 LEU A C 1
ATOM 698 O O . LEU A 1 94 ? 0.618 -14.201 10.291 1.00 90.12 94 LEU A O 1
ATOM 702 N N . ASP A 1 95 ? 0.890 -11.983 10.540 1.00 86.75 95 ASP A N 1
ATOM 703 C CA . ASP A 1 95 ? -0.213 -11.574 9.672 1.00 86.75 95 ASP A CA 1
ATOM 704 C C . ASP A 1 95 ? 0.296 -11.225 8.268 1.00 86.75 95 ASP A C 1
ATOM 706 O O . ASP A 1 95 ? 0.683 -10.095 7.974 1.00 86.75 95 ASP A O 1
ATOM 710 N N . GLY A 1 96 ? 0.287 -12.225 7.387 1.00 86.62 96 GLY A N 1
ATOM 711 C CA . GLY A 1 96 ? 0.698 -12.086 5.991 1.00 86.62 96 GLY A CA 1
ATOM 712 C C . GLY A 1 96 ? -0.364 -11.510 5.049 1.00 86.62 96 GLY A C 1
ATOM 713 O O . GLY A 1 96 ? -0.129 -11.518 3.842 1.00 86.62 96 GLY A O 1
ATOM 714 N N . ALA A 1 97 ? -1.519 -11.035 5.535 1.00 88.50 97 ALA A N 1
ATOM 715 C CA . ALA A 1 97 ? -2.642 -10.625 4.677 1.00 88.50 97 ALA A CA 1
ATOM 716 C C . ALA A 1 97 ? -2.329 -9.451 3.722 1.00 88.50 97 ALA A C 1
ATOM 718 O O . ALA A 1 97 ? -3.051 -9.236 2.740 1.00 88.50 97 ALA A O 1
ATOM 719 N N . TRP A 1 98 ? -1.255 -8.710 4.009 1.00 89.19 98 TRP A N 1
ATOM 720 C CA . TRP A 1 98 ? -0.865 -7.473 3.322 1.00 89.19 98 TRP A CA 1
ATOM 721 C C . TRP A 1 98 ? 0.498 -7.563 2.627 1.00 89.19 98 TRP A C 1
ATOM 723 O O . TRP A 1 98 ? 0.980 -6.575 2.076 1.00 89.19 98 TRP A O 1
ATOM 733 N N . ILE A 1 99 ? 1.142 -8.734 2.647 1.00 94.50 99 ILE A N 1
ATOM 734 C CA . ILE A 1 99 ? 2.520 -8.878 2.162 1.00 94.50 99 ILE A CA 1
ATOM 735 C C . ILE A 1 99 ? 2.642 -8.626 0.651 1.00 94.50 99 ILE A C 1
ATOM 737 O O . ILE A 1 99 ? 3.622 -8.038 0.197 1.00 94.50 99 ILE A O 1
ATOM 741 N N . ASP A 1 100 ? 1.618 -8.990 -0.123 1.00 95.44 100 ASP A N 1
ATOM 742 C CA . ASP A 1 100 ? 1.549 -8.713 -1.557 1.00 95.44 100 ASP A CA 1
ATOM 743 C C . ASP A 1 100 ? 1.500 -7.214 -1.850 1.00 95.44 100 ASP A C 1
ATOM 745 O O . ASP A 1 100 ? 2.151 -6.735 -2.781 1.00 95.44 100 ASP A O 1
ATOM 749 N N . ARG A 1 101 ? 0.799 -6.446 -1.015 1.00 95.25 101 ARG A N 1
ATOM 750 C CA . ARG A 1 101 ? 0.750 -4.989 -1.144 1.00 95.25 101 ARG A CA 1
ATOM 751 C C . ARG A 1 101 ? 2.060 -4.313 -0.743 1.00 95.25 101 ARG A C 1
ATOM 753 O O . ARG A 1 101 ? 2.488 -3.395 -1.437 1.00 95.25 101 ARG A O 1
ATOM 760 N N . ILE A 1 102 ? 2.758 -4.816 0.279 1.00 96.88 102 ILE A N 1
ATOM 761 C CA . ILE A 1 102 ? 4.110 -4.336 0.625 1.00 96.88 102 ILE A CA 1
ATOM 762 C C . ILE A 1 102 ? 5.053 -4.510 -0.574 1.00 96.88 102 ILE A C 1
ATOM 764 O O . ILE A 1 102 ? 5.772 -3.579 -0.945 1.00 96.88 102 ILE A O 1
ATOM 768 N N . PHE A 1 103 ? 5.028 -5.678 -1.224 1.00 97.88 103 PHE A N 1
ATOM 769 C CA . PHE A 1 103 ? 5.811 -5.904 -2.439 1.00 97.88 103 PHE A CA 1
ATOM 770 C C . PHE A 1 103 ? 5.367 -5.000 -3.597 1.00 97.88 103 PHE A C 1
ATOM 772 O O . PHE A 1 103 ? 6.219 -4.445 -4.286 1.00 97.88 103 PHE A O 1
ATOM 779 N N . CYS A 1 104 ? 4.066 -4.767 -3.775 1.00 97.50 104 CYS A N 1
ATOM 780 C CA . CYS A 1 104 ? 3.555 -3.824 -4.774 1.00 97.50 104 CYS A CA 1
ATOM 781 C C . CYS A 1 104 ? 4.094 -2.398 -4.562 1.00 97.50 104 CYS A C 1
ATOM 783 O O . CYS A 1 104 ? 4.571 -1.760 -5.501 1.00 97.50 104 CYS A O 1
ATOM 785 N N . THR A 1 105 ? 4.094 -1.908 -3.321 1.00 97.62 105 THR A N 1
ATOM 786 C CA . THR A 1 105 ? 4.633 -0.583 -2.991 1.00 97.62 105 THR A CA 1
ATOM 787 C C . THR A 1 105 ? 6.142 -0.518 -3.231 1.00 97.62 105 THR A C 1
ATOM 789 O O . THR A 1 105 ? 6.628 0.455 -3.808 1.00 97.62 105 THR A O 1
ATOM 792 N N . ARG A 1 106 ? 6.895 -1.577 -2.899 1.00 98.31 106 ARG A N 1
ATOM 793 C CA . ARG A 1 106 ? 8.324 -1.677 -3.248 1.00 98.31 106 ARG A CA 1
ATOM 794 C C . ARG A 1 106 ? 8.562 -1.680 -4.758 1.00 98.31 106 ARG A C 1
ATOM 796 O O . ARG A 1 106 ? 9.490 -1.018 -5.217 1.00 98.31 106 ARG A O 1
ATOM 803 N N . ALA A 1 107 ? 7.709 -2.350 -5.532 1.00 98.31 107 ALA A N 1
ATOM 804 C CA . ALA A 1 107 ? 7.757 -2.291 -6.990 1.00 98.31 107 ALA A CA 1
ATOM 805 C C . ALA A 1 107 ? 7.499 -0.872 -7.516 1.00 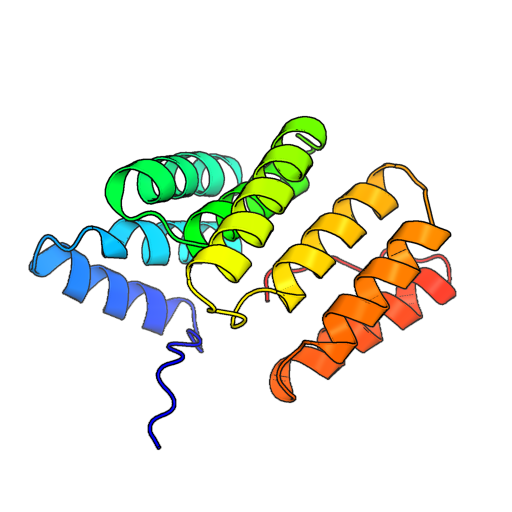98.31 107 ALA A C 1
ATOM 807 O O . ALA A 1 107 ? 8.217 -0.424 -8.404 1.00 98.31 107 ALA A O 1
ATOM 808 N N . ARG A 1 108 ? 6.536 -0.132 -6.945 1.00 97.88 108 ARG A N 1
ATOM 809 C CA . ARG A 1 108 ? 6.281 1.276 -7.303 1.00 97.88 108 ARG A CA 1
ATOM 810 C C . ARG A 1 108 ? 7.502 2.157 -7.039 1.00 97.88 108 ARG A C 1
ATOM 812 O O . ARG A 1 108 ? 7.840 2.985 -7.881 1.00 97.88 108 ARG A O 1
ATOM 819 N N . ILE A 1 109 ? 8.167 1.971 -5.896 1.00 98.00 109 ILE A N 1
ATOM 820 C CA . ILE A 1 109 ? 9.402 2.693 -5.553 1.00 98.00 109 ILE A CA 1
ATOM 821 C C . ILE A 1 109 ? 10.496 2.387 -6.587 1.00 98.00 109 ILE A C 1
ATOM 823 O O . ILE A 1 109 ? 11.036 3.315 -7.184 1.00 98.00 109 ILE A O 1
ATOM 827 N N . ALA A 1 110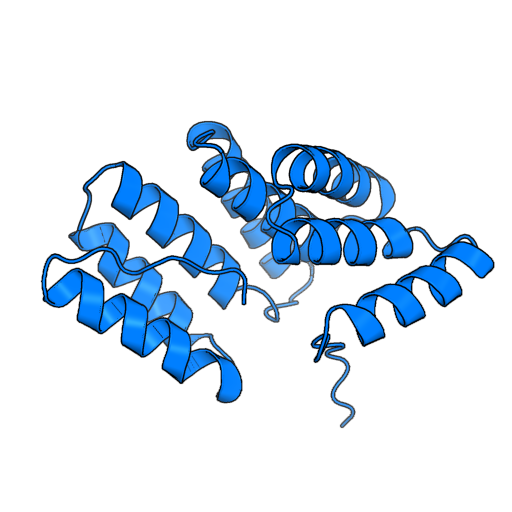 ? 10.763 1.106 -6.861 1.00 97.94 110 ALA A N 1
ATOM 828 C CA . ALA A 1 110 ? 11.761 0.689 -7.848 1.00 97.94 110 ALA A CA 1
ATOM 829 C C . ALA A 1 110 ? 11.456 1.229 -9.257 1.00 97.94 110 ALA A C 1
ATOM 831 O O . ALA A 1 110 ? 12.355 1.690 -9.960 1.00 97.94 110 ALA A O 1
ATOM 832 N N . PHE A 1 111 ? 10.180 1.239 -9.650 1.00 97.50 111 PHE A N 1
ATOM 833 C CA . PHE A 1 111 ? 9.750 1.777 -10.936 1.00 97.50 111 PHE A CA 1
ATOM 834 C C . PHE A 1 111 ? 10.017 3.282 -11.036 1.00 97.50 111 PHE A C 1
ATOM 836 O O . PHE A 1 111 ? 10.551 3.748 -12.044 1.00 97.50 111 PHE A O 1
ATOM 843 N N . ALA A 1 112 ? 9.717 4.043 -9.978 1.00 96.00 112 ALA A N 1
ATOM 844 C CA . ALA A 1 112 ? 10.019 5.473 -9.912 1.00 96.00 112 ALA A CA 1
ATOM 845 C C . ALA A 1 112 ? 11.533 5.757 -9.985 1.00 96.00 112 ALA A C 1
ATOM 847 O O . ALA A 1 112 ? 11.954 6.755 -10.571 1.00 96.00 112 ALA A O 1
ATOM 848 N N . GLU A 1 113 ? 12.354 4.847 -9.458 1.00 96.19 113 GLU A N 1
ATOM 849 C CA . GLU A 1 113 ? 13.820 4.885 -9.531 1.00 96.19 113 GLU A CA 1
ATOM 850 C C . GLU A 1 113 ? 14.382 4.368 -10.866 1.00 96.19 113 GLU A C 1
ATOM 852 O O . GLU A 1 113 ? 15.591 4.429 -11.093 1.00 96.19 113 GLU A O 1
ATOM 857 N N . LYS A 1 114 ? 13.512 3.923 -11.783 1.00 96.50 114 LYS A N 1
ATOM 858 C CA . LYS A 1 114 ? 13.861 3.321 -13.080 1.00 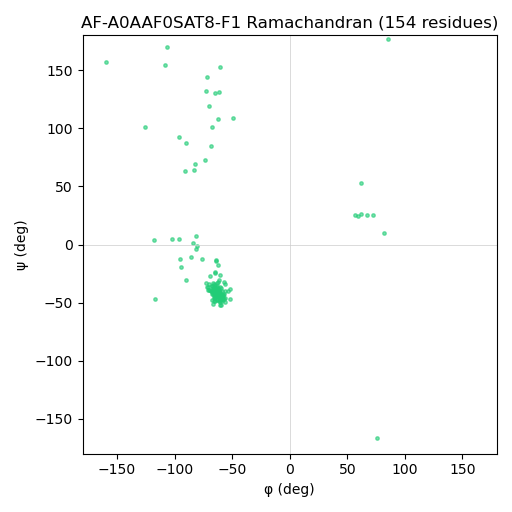96.50 114 LYS A CA 1
ATOM 859 C C . LYS A 1 114 ? 14.671 2.025 -12.952 1.00 96.50 114 LYS A C 1
ATOM 861 O O . LYS A 1 114 ? 15.398 1.660 -13.875 1.00 96.50 114 LYS A O 1
ATOM 866 N N . ASP A 1 115 ? 14.520 1.310 -11.840 1.00 97.88 115 ASP A N 1
ATOM 867 C CA . ASP A 1 115 ? 15.078 -0.027 -11.650 1.00 97.88 115 ASP A CA 1
ATOM 868 C C . ASP A 1 115 ? 14.066 -1.086 -12.106 1.00 97.88 115 ASP A C 1
ATOM 870 O O . ASP A 1 115 ? 13.237 -1.589 -11.340 1.00 97.88 115 ASP A O 1
ATOM 874 N N . THR A 1 116 ? 14.109 -1.418 -13.396 1.00 97.62 116 THR A N 1
ATOM 875 C CA . THR A 1 116 ? 13.198 -2.399 -14.005 1.00 97.62 116 THR A CA 1
ATOM 876 C C . THR A 1 116 ? 13.369 -3.797 -13.410 1.00 97.62 116 THR A C 1
ATOM 878 O O . THR A 1 116 ? 12.378 -4.505 -13.236 1.00 97.62 116 THR A O 1
ATOM 881 N N . ALA A 1 117 ? 14.595 -4.196 -13.059 1.00 98.00 117 ALA A N 1
ATOM 882 C CA . ALA A 1 117 ? 14.858 -5.520 -12.503 1.00 98.00 117 ALA A CA 1
ATOM 883 C C . ALA A 1 117 ? 14.227 -5.660 -11.112 1.00 98.00 117 ALA A C 1
ATOM 885 O O . ALA A 1 117 ? 13.492 -6.616 -10.863 1.00 98.00 117 ALA A O 1
ATOM 886 N N . ALA A 1 118 ? 14.438 -4.671 -10.239 1.00 98.19 118 ALA A N 1
ATOM 887 C CA . ALA A 1 118 ? 13.810 -4.650 -8.923 1.00 98.19 118 ALA A CA 1
ATOM 888 C C . ALA A 1 118 ? 12.287 -4.472 -9.009 1.00 98.19 118 ALA A C 1
ATOM 890 O O . ALA A 1 118 ? 11.560 -5.037 -8.190 1.00 98.19 118 ALA A O 1
ATOM 891 N N . THR A 1 119 ? 11.783 -3.731 -10.002 1.00 98.50 119 THR A N 1
ATOM 892 C CA . THR A 1 119 ? 10.337 -3.605 -10.240 1.00 98.50 119 THR A CA 1
ATOM 893 C C . THR A 1 119 ? 9.715 -4.973 -10.520 1.00 98.50 119 THR A C 1
ATOM 895 O O . THR A 1 119 ? 8.759 -5.359 -9.848 1.00 98.50 119 THR A O 1
ATOM 898 N N . MET A 1 120 ? 10.280 -5.723 -11.470 1.00 98.25 120 MET A N 1
ATOM 899 C CA . MET A 1 120 ? 9.783 -7.046 -11.859 1.00 98.25 120 MET A CA 1
ATOM 900 C C . MET A 1 120 ? 9.871 -8.054 -10.712 1.00 98.25 120 MET A C 1
ATOM 902 O O . MET A 1 120 ? 8.879 -8.710 -10.409 1.00 98.25 120 MET A O 1
ATOM 906 N N . ASP A 1 121 ? 11.011 -8.121 -10.018 1.00 98.62 121 ASP A N 1
ATOM 907 C CA . ASP A 1 121 ? 11.201 -9.022 -8.872 1.00 98.62 121 ASP A CA 1
ATOM 908 C C . ASP A 1 121 ? 10.165 -8.770 -7.760 1.00 98.62 121 ASP A C 1
ATOM 910 O O . ASP A 1 121 ? 9.567 -9.705 -7.223 1.00 98.62 121 ASP A O 1
ATOM 914 N N . ASN A 1 122 ? 9.884 -7.502 -7.441 1.00 98.44 122 ASN A N 1
ATOM 915 C CA . ASN A 1 122 ? 8.863 -7.170 -6.449 1.00 98.44 122 ASN A CA 1
ATOM 916 C C . ASN A 1 122 ? 7.439 -7.474 -6.945 1.00 98.44 122 ASN A C 1
ATOM 918 O O . ASN A 1 122 ? 6.633 -7.986 -6.169 1.00 98.44 122 ASN A O 1
ATOM 922 N N . LEU A 1 123 ? 7.110 -7.219 -8.216 1.00 98.19 123 LEU A N 1
ATOM 923 C CA . LEU A 1 123 ? 5.792 -7.566 -8.764 1.00 98.19 123 LEU A CA 1
ATOM 924 C C . LEU A 1 123 ? 5.557 -9.082 -8.807 1.00 98.19 123 LEU A C 1
ATOM 926 O O . LEU A 1 123 ? 4.451 -9.540 -8.513 1.00 98.19 123 LEU A O 1
ATOM 930 N N . GLU A 1 124 ? 6.580 -9.878 -9.119 1.00 98.31 124 GLU A N 1
ATOM 931 C CA . GLU A 1 124 ? 6.490 -11.338 -9.072 1.00 98.31 124 GLU A CA 1
ATOM 932 C C . GLU A 1 124 ? 6.243 -11.840 -7.649 1.00 98.31 124 GLU A C 1
ATOM 934 O O . GLU A 1 124 ? 5.367 -12.684 -7.442 1.00 98.31 124 GLU A O 1
ATOM 939 N N . LYS A 1 125 ? 6.951 -11.286 -6.657 1.00 98.25 125 LYS A N 1
ATOM 940 C CA . LYS A 1 125 ? 6.711 -11.590 -5.239 1.00 98.25 125 LYS A CA 1
ATOM 941 C C . LYS A 1 125 ? 5.294 -11.213 -4.822 1.00 98.25 125 LYS A C 1
ATOM 943 O O . LYS A 1 125 ? 4.617 -12.043 -4.220 1.00 98.25 125 LYS A O 1
ATOM 948 N N . ALA A 1 126 ? 4.824 -10.023 -5.209 1.00 97.19 126 ALA A N 1
ATOM 949 C CA . ALA A 1 126 ? 3.453 -9.586 -4.961 1.00 97.19 126 ALA A CA 1
ATOM 950 C C . ALA A 1 126 ? 2.441 -10.585 -5.538 1.00 97.19 126 ALA A C 1
ATOM 952 O O . ALA A 1 126 ? 1.566 -11.064 -4.821 1.00 97.19 126 ALA A O 1
ATOM 953 N N . TRP A 1 127 ? 2.609 -10.982 -6.804 1.00 97.31 127 TRP A N 1
ATOM 954 C CA . TRP A 1 127 ? 1.745 -11.960 -7.465 1.00 97.31 127 TRP A CA 1
ATOM 955 C C . TRP A 1 127 ? 1.746 -13.331 -6.771 1.00 97.31 127 TRP A C 1
ATOM 957 O O . TRP A 1 127 ? 0.684 -13.931 -6.592 1.00 97.31 127 TRP A O 1
ATOM 967 N N . GLN A 1 128 ? 2.918 -13.825 -6.360 1.00 97.06 128 GLN A N 1
ATOM 968 C CA . GLN A 1 128 ? 3.059 -15.116 -5.679 1.00 97.06 128 GLN A CA 1
ATOM 969 C C . GLN A 1 128 ? 2.373 -15.126 -4.309 1.00 97.06 128 GLN A C 1
ATOM 971 O O . GLN A 1 128 ? 1.741 -16.122 -3.950 1.00 97.06 128 GLN A O 1
ATOM 976 N N . SER A 1 129 ? 2.465 -14.025 -3.559 1.00 95.00 129 SER A N 1
ATOM 977 C CA . SER A 1 129 ? 1.851 -13.909 -2.235 1.00 95.00 129 SER A CA 1
ATOM 978 C C . SER A 1 129 ? 0.387 -13.466 -2.253 1.00 95.00 129 SER A C 1
ATOM 980 O O . SER A 1 129 ? -0.279 -13.518 -1.222 1.00 95.00 129 SER A O 1
ATOM 982 N N . ALA A 1 130 ? -0.126 -13.027 -3.402 1.00 93.75 130 ALA A N 1
ATOM 983 C CA . ALA A 1 130 ? -1.478 -12.504 -3.516 1.00 93.75 130 ALA A CA 1
ATOM 984 C C . ALA A 1 130 ? -2.558 -13.595 -3.401 1.00 93.75 130 ALA A C 1
ATOM 986 O O . ALA A 1 130 ? -2.404 -14.687 -3.977 1.00 93.75 130 ALA A O 1
ATOM 987 N N . PRO A 1 131 ? -3.709 -13.280 -2.770 1.00 91.31 131 PRO A N 1
ATOM 988 C CA . PRO A 1 131 ? -4.909 -14.096 -2.900 1.00 91.31 131 PRO A CA 1
ATOM 989 C C . PRO A 1 131 ? -5.357 -14.144 -4.367 1.00 91.31 131 PRO A C 1
ATOM 991 O O . PRO A 1 131 ? -5.119 -13.211 -5.139 1.00 91.31 131 PRO A O 1
ATOM 994 N N . GLU A 1 132 ? -6.044 -15.221 -4.758 1.00 89.81 132 GLU A N 1
ATOM 995 C CA . GLU A 1 132 ? -6.408 -15.488 -6.160 1.00 89.81 132 GLU A CA 1
ATOM 996 C C . GLU A 1 132 ? -7.114 -14.307 -6.840 1.00 89.81 132 GLU A C 1
ATOM 998 O O . GLU A 1 132 ? -6.805 -13.993 -7.987 1.00 89.81 132 GLU A O 1
ATOM 1003 N N . GLY A 1 133 ? -7.984 -13.597 -6.114 1.00 87.88 133 GLY A N 1
ATOM 1004 C CA . GLY A 1 133 ? -8.712 -12.437 -6.633 1.00 87.88 133 GLY A CA 1
ATOM 1005 C C . GLY A 1 133 ? -7.840 -11.227 -6.998 1.00 87.88 133 GLY A C 1
ATOM 1006 O O . GLY A 1 133 ? -8.242 -10.449 -7.858 1.00 87.88 133 GLY A O 1
ATOM 1007 N N . ARG A 1 134 ? -6.647 -11.068 -6.402 1.00 89.38 134 ARG A N 1
ATOM 1008 C CA . ARG A 1 134 ? -5.725 -9.946 -6.689 1.00 89.38 134 ARG A CA 1
ATOM 1009 C C . ARG A 1 134 ? -4.666 -10.282 -7.743 1.00 89.38 134 ARG A C 1
ATOM 1011 O O . ARG A 1 134 ? -4.115 -9.383 -8.374 1.00 89.38 134 ARG A O 1
ATOM 1018 N N . ARG A 1 135 ? -4.410 -11.569 -8.002 1.00 93.38 135 ARG A N 1
ATOM 1019 C CA . ARG A 1 135 ? -3.405 -12.026 -8.982 1.00 93.38 135 ARG A CA 1
ATOM 1020 C C . ARG A 1 135 ? -3.563 -11.439 -10.394 1.00 93.38 135 ARG A C 1
ATOM 1022 O O . ARG A 1 135 ? -2.529 -11.124 -10.983 1.00 93.38 135 ARG A O 1
ATOM 1029 N N . PRO A 1 136 ? -4.776 -11.270 -10.962 1.00 93.88 136 PRO A N 1
ATOM 1030 C CA . PRO A 1 136 ? -4.923 -10.667 -12.288 1.00 93.88 136 PRO A CA 1
ATOM 1031 C C . PRO A 1 136 ? -4.390 -9.232 -12.367 1.00 93.88 136 PRO A C 1
ATOM 1033 O O . PRO A 1 136 ? -3.775 -8.874 -13.367 1.00 93.88 136 PRO A O 1
ATOM 1036 N N . ALA A 1 137 ? -4.560 -8.433 -11.307 1.00 92.94 137 ALA A N 1
ATOM 1037 C CA . ALA A 1 137 ? -4.057 -7.061 -11.273 1.00 92.94 137 ALA A CA 1
ATOM 1038 C C . ALA A 1 137 ? -2.523 -7.025 -11.298 1.00 92.94 137 ALA A C 1
ATOM 1040 O O . ALA A 1 137 ? -1.934 -6.295 -12.090 1.00 92.94 137 ALA A O 1
ATOM 1041 N N . TYR A 1 138 ? -1.867 -7.878 -10.506 1.00 96.06 138 TYR A N 1
ATOM 1042 C CA . TYR A 1 138 ? -0.408 -7.991 -10.539 1.00 96.06 138 TYR A CA 1
ATOM 1043 C C . TYR A 1 138 ? 0.108 -8.523 -11.875 1.00 96.06 138 TYR A C 1
ATOM 1045 O O . TYR A 1 138 ? 1.117 -8.032 -12.369 1.00 96.06 138 TYR A O 1
ATOM 1053 N N . ARG A 1 139 ? -0.594 -9.480 -12.499 1.00 96.50 139 ARG A N 1
ATOM 1054 C CA . ARG A 1 139 ? -0.229 -9.976 -13.835 1.00 96.50 139 ARG A CA 1
ATOM 1055 C C . ARG A 1 139 ? -0.230 -8.845 -14.863 1.00 96.50 139 ARG A C 1
ATOM 1057 O O . ARG A 1 139 ? 0.754 -8.689 -15.568 1.00 96.50 139 ARG A O 1
ATOM 1064 N N . HIS A 1 140 ? -1.276 -8.021 -14.869 1.00 95.75 140 HIS A N 1
ATOM 1065 C CA . HIS A 1 140 ? -1.351 -6.849 -15.740 1.00 95.75 140 HIS A CA 1
ATOM 1066 C C . HIS A 1 140 ? -0.172 -5.884 -15.524 1.00 95.75 140 HIS A C 1
ATOM 1068 O O . HIS A 1 140 ? 0.411 -5.405 -16.490 1.00 95.75 140 HIS A O 1
ATOM 1074 N N . MET A 1 141 ? 0.215 -5.619 -14.270 1.00 97.12 141 MET A N 1
ATOM 1075 C CA . MET A 1 141 ? 1.378 -4.768 -13.969 1.00 97.12 141 MET A CA 1
ATOM 1076 C C . MET A 1 141 ? 2.693 -5.382 -14.479 1.00 97.12 141 MET A C 1
ATOM 1078 O O . MET A 1 141 ? 3.520 -4.668 -15.038 1.00 97.12 141 MET A O 1
ATOM 1082 N N . ILE A 1 142 ? 2.883 -6.695 -14.311 1.00 97.94 142 ILE A N 1
ATOM 1083 C CA . ILE A 1 142 ? 4.063 -7.432 -14.803 1.00 97.94 142 ILE A CA 1
ATOM 1084 C C . ILE A 1 142 ? 4.168 -7.330 -16.330 1.00 97.94 142 ILE A C 1
ATOM 1086 O O . ILE A 1 142 ? 5.243 -7.038 -16.861 1.00 97.94 142 ILE A O 1
ATOM 1090 N N . ASP A 1 143 ? 3.055 -7.552 -17.029 1.00 97.38 143 ASP A N 1
ATOM 1091 C CA . ASP A 1 143 ? 3.000 -7.497 -18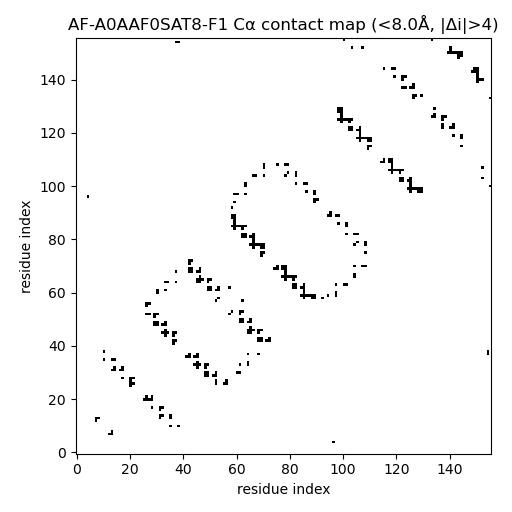.490 1.00 97.38 143 ASP A CA 1
ATOM 1092 C C . ASP A 1 143 ? 3.311 -6.071 -18.981 1.00 97.38 143 ASP A C 1
ATOM 1094 O O . ASP A 1 143 ? 4.178 -5.883 -19.833 1.00 97.38 143 ASP A O 1
ATOM 1098 N N . ALA A 1 144 ? 2.722 -5.050 -18.351 1.00 97.00 144 ALA A N 1
ATOM 1099 C CA . ALA A 1 144 ? 2.966 -3.649 -18.689 1.00 97.00 144 ALA A CA 1
ATOM 1100 C C . ALA A 1 144 ? 4.440 -3.228 -18.530 1.00 97.00 144 ALA A C 1
ATOM 1102 O O . ALA A 1 144 ? 4.986 -2.579 -19.427 1.00 97.00 144 ALA A O 1
ATOM 1103 N N . VAL A 1 145 ? 5.111 -3.629 -17.439 1.00 96.75 145 VAL A N 1
ATOM 1104 C CA . VAL A 1 145 ? 6.553 -3.365 -17.250 1.00 96.75 145 VAL A CA 1
ATOM 1105 C C . VAL A 1 145 ? 7.385 -4.097 -18.302 1.00 96.75 145 VAL A C 1
ATOM 1107 O O . VAL A 1 145 ? 8.329 -3.518 -18.841 1.00 96.75 145 VAL A O 1
ATOM 1110 N N . SER A 1 146 ? 7.023 -5.338 -18.636 1.00 96.31 146 SER A N 1
ATOM 1111 C CA . SER A 1 146 ? 7.705 -6.133 -19.668 1.00 96.31 146 SER A CA 1
ATOM 1112 C C . SER A 1 146 ? 7.593 -5.497 -21.058 1.00 96.31 146 SER A C 1
ATOM 1114 O O . SER A 1 146 ? 8.528 -5.568 -21.855 1.00 96.31 146 SER A O 1
ATOM 1116 N N . GLU A 1 147 ? 6.472 -4.834 -21.332 1.00 96.75 147 GLU A N 1
ATOM 1117 C CA . GLU A 1 147 ? 6.214 -4.077 -22.561 1.00 96.75 147 GLU A CA 1
ATOM 1118 C C . GLU A 1 147 ? 6.825 -2.663 -22.548 1.00 96.75 147 GLU A C 1
ATOM 1120 O O . GLU A 1 147 ? 6.758 -1.947 -23.549 1.00 96.75 147 GLU A O 1
ATOM 1125 N N . GLY A 1 148 ? 7.444 -2.243 -21.438 1.00 93.81 148 GLY A N 1
ATOM 1126 C CA . GLY A 1 148 ? 8.030 -0.909 -21.289 1.00 93.81 148 GLY A CA 1
ATOM 1127 C C . GLY A 1 148 ? 6.992 0.208 -21.153 1.00 93.81 148 GLY A C 1
ATOM 1128 O O . GLY A 1 148 ? 7.272 1.358 -21.497 1.00 93.81 148 GLY A O 1
ATOM 1129 N N . THR A 1 149 ? 5.793 -0.121 -20.674 1.00 94.31 149 THR A N 1
ATOM 1130 C CA . THR A 1 149 ? 4.692 0.821 -20.440 1.00 94.31 149 THR A CA 1
ATOM 1131 C C . THR A 1 149 ? 4.496 1.091 -18.947 1.00 94.31 149 THR A C 1
ATOM 1133 O O . THR A 1 149 ? 5.119 0.458 -18.094 1.00 94.31 149 THR A O 1
ATOM 1136 N N . ASP A 1 150 ? 3.662 2.080 -18.618 1.00 92.31 150 ASP A N 1
ATOM 1137 C CA . ASP A 1 150 ? 3.307 2.367 -17.228 1.00 92.31 150 ASP A CA 1
ATOM 1138 C C . ASP A 1 150 ? 2.418 1.234 -16.676 1.00 92.31 150 ASP A C 1
ATOM 1140 O O . ASP A 1 150 ? 1.319 1.024 -17.198 1.00 92.31 150 ASP A O 1
ATOM 1144 N N . PRO A 1 151 ? 2.843 0.515 -15.618 1.00 91.81 151 PRO A N 1
ATOM 1145 C CA . PRO A 1 151 ? 2.043 -0.542 -15.005 1.00 91.81 151 PRO A CA 1
ATOM 1146 C C . PRO A 1 151 ? 0.745 -0.057 -14.366 1.00 91.81 151 PRO A C 1
ATOM 1148 O O . PRO A 1 151 ? -0.115 -0.881 -14.049 1.00 91.81 151 PRO A O 1
ATOM 1151 N N . GLY A 1 152 ? 0.590 1.253 -14.153 1.00 89.69 152 GLY A N 1
ATOM 1152 C CA . GLY A 1 152 ? -0.614 1.826 -13.578 1.00 89.69 152 GLY A CA 1
ATOM 1153 C C . GLY A 1 152 ? -0.851 1.305 -12.166 1.00 89.69 152 GLY A C 1
ATOM 1154 O O . GLY A 1 152 ? -1.931 0.792 -11.884 1.00 89.69 152 GLY A O 1
ATOM 1155 N N . PHE A 1 153 ? 0.155 1.409 -11.289 1.00 87.56 153 PHE A N 1
ATOM 1156 C CA . PHE A 1 153 ? 0.056 0.977 -9.892 1.00 87.56 153 PHE A CA 1
ATOM 1157 C C . PHE A 1 153 ? -1.212 1.549 -9.235 1.00 87.56 153 PHE A C 1
ATOM 1159 O O . PHE A 1 153 ? -1.284 2.748 -8.953 1.00 87.56 153 PHE A O 1
ATOM 1166 N N . GLN A 1 154 ? -2.193 0.692 -8.962 1.00 70.50 154 GLN A N 1
ATOM 1167 C CA . GLN A 1 154 ? -3.460 1.040 -8.318 1.00 70.50 154 GLN A CA 1
ATOM 1168 C C . GLN A 1 154 ? -3.510 0.486 -6.896 1.00 70.50 154 GLN A C 1
ATOM 1170 O O . GLN A 1 154 ? -2.849 -0.506 -6.595 1.00 70.50 154 GLN A O 1
ATOM 1175 N N . ALA A 1 155 ? -4.310 1.132 -6.049 1.00 63.47 155 ALA A N 1
ATOM 1176 C CA . ALA A 1 155 ? -4.678 0.596 -4.746 1.00 63.47 155 ALA A CA 1
ATOM 1177 C C . ALA A 1 155 ? -5.506 -0.686 -4.933 1.00 63.47 155 ALA A C 1
ATOM 1179 O O . ALA A 1 155 ? -6.447 -0.687 -5.734 1.00 63.47 155 ALA A O 1
ATOM 1180 N N . LEU A 1 156 ? -5.138 -1.760 -4.225 1.00 57.75 156 LEU A N 1
ATOM 1181 C CA . LEU A 1 156 ? -5.716 -3.109 -4.346 1.00 57.75 156 LEU A CA 1
ATOM 1182 C C . LEU A 1 156 ? -6.365 -3.606 -3.051 1.00 57.75 156 LEU A C 1
ATOM 1184 O O . LEU A 1 156 ? -5.874 -3.259 -1.954 1.00 57.75 156 LEU A O 1
#

Mean predicted aligned error: 4.86 Å

Nearest PDB structures (foldseek):
  7xn7-assembly1_q  TM=6.022E-01  e=6.366E-02  Komagataella phaffii
  3sf4-assembly3_C  TM=5.877E-01  e=1.811E-01  Homo sapiens
  7ep7-assembly1_A  TM=7.329E-01  e=5.940E-01  Mus musculus
  5a7d-assembly4_D  TM=6.470E-01  e=4.684E-01  Drosophila melanogaster
  6hc2-assembly1_C  TM=6.429E-01  e=1.002E+00  Homo sapiens

Foldseek 3Di:
DDPPDPPPPDLVSLVVVLVVCVVVPHLCNLLSVLLSCQQVVVLVVSLVSLVVSCVVPNALRSLLSNLQSCLSVPVLVSSVVSLVSSVVRCVVVVPLQCVLSSLLSQLSSCVVVVNLVSNLVSLVVSLVSDDPVCNVLSVQLNVQSVVVHHSPSGDD

Secondary structure (DSSP, 8-state):
--------SSHHHHHHHHHHHHHTT-TTHHHHHHHHHHHTT-HHHHHHHHHHHHHHT-SHHHHHHHHHHHHHTT-HHHHHHHHHHHHHHHHHHT--TTHHHHHHHHHHHHHHTT-HHHHHHHHHHHHHHS-TTTHHHHHHHHHHHHTTS-------